Protein AF-A0A0H3ZRR8-F1 (afdb_monomer_lite)

Organism: NCBI:txid723172

Structure (mmCIF, N/CA/C/O backbone):
data_AF-A0A0H3ZRR8-F1
#
_entry.id   AF-A0A0H3ZRR8-F1
#
loop_
_atom_site.group_PDB
_atom_site.id
_atom_site.type_symbol
_atom_site.label_atom_id
_atom_site.label_alt_id
_atom_site.label_comp_id
_atom_site.label_asym_id
_atom_site.label_entity_id
_atom_site.label_seq_id
_atom_site.pdbx_PDB_ins_code
_atom_site.Cartn_x
_atom_site.Cartn_y
_atom_site.Cartn_z
_atom_site.occupancy
_atom_site.B_iso_or_equiv
_atom_site.auth_seq_id
_atom_site.auth_comp_id
_atom_site.auth_asym_id
_atom_site.auth_atom_id
_atom_site.pdbx_PDB_model_num
ATOM 1 N N . MET A 1 1 ? -0.433 -4.467 -12.794 1.00 66.88 1 MET A N 1
ATOM 2 C CA . MET A 1 1 ? 0.856 -3.855 -12.388 1.00 66.88 1 MET A CA 1
ATOM 3 C C . MET A 1 1 ? 1.785 -3.943 -13.575 1.00 66.88 1 MET A C 1
ATOM 5 O O . MET A 1 1 ? 1.956 -5.060 -14.034 1.00 66.88 1 MET A O 1
ATOM 9 N N . ASN A 1 2 ? 2.356 -2.831 -14.049 1.00 86.38 2 ASN A N 1
ATOM 10 C CA . ASN A 1 2 ? 3.192 -2.704 -15.259 1.00 86.38 2 ASN A CA 1
ATOM 11 C C . ASN A 1 2 ? 4.481 -3.580 -15.269 1.00 86.38 2 ASN A C 1
ATOM 13 O O . ASN A 1 2 ? 5.592 -3.057 -15.362 1.00 86.38 2 ASN A O 1
ATOM 17 N N . LEU A 1 3 ? 4.336 -4.897 -15.115 1.00 92.94 3 LEU A N 1
ATOM 18 C CA . LEU A 1 3 ? 5.346 -5.951 -15.040 1.00 92.94 3 LEU A CA 1
ATOM 19 C C . LEU A 1 3 ? 5.070 -6.973 -16.147 1.00 92.94 3 LEU A C 1
ATOM 21 O O . LEU A 1 3 ? 3.916 -7.233 -16.480 1.00 92.94 3 LEU A O 1
ATOM 25 N N . ASP A 1 4 ? 6.121 -7.618 -16.649 1.00 91.88 4 ASP A N 1
ATOM 26 C CA . ASP A 1 4 ? 6.020 -8.570 -17.768 1.00 91.88 4 ASP A CA 1
ATOM 27 C C . ASP A 1 4 ? 5.201 -9.829 -17.441 1.00 91.88 4 ASP A C 1
ATOM 29 O O . ASP A 1 4 ? 4.723 -10.524 -18.337 1.00 91.88 4 ASP A O 1
ATOM 33 N N . LYS A 1 5 ? 5.0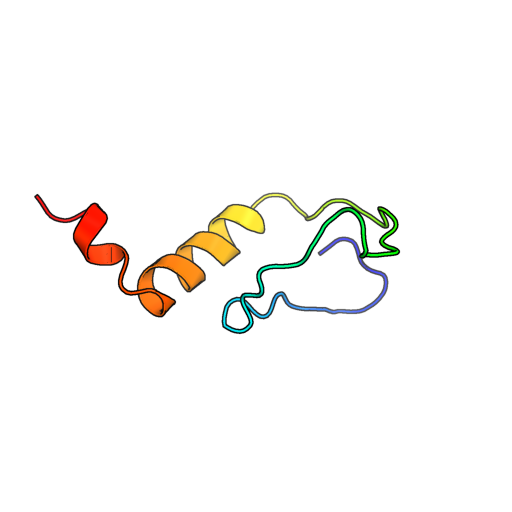60 -10.154 -16.151 1.00 94.38 5 LYS A N 1
ATOM 34 C CA . LYS A 1 5 ? 4.312 -11.319 -15.670 1.00 94.38 5 LYS A CA 1
ATOM 35 C C . LYS A 1 5 ? 3.135 -10.879 -14.802 1.00 94.38 5 LYS A C 1
ATOM 37 O O . LYS A 1 5 ? 3.315 -9.982 -13.970 1.00 94.38 5 LYS A O 1
ATOM 42 N N . PRO A 1 6 ? 1.976 -11.559 -14.901 1.00 92.25 6 PRO A N 1
ATOM 43 C CA . PRO A 1 6 ? 0.877 -11.373 -13.962 1.00 92.25 6 PRO A CA 1
ATOM 44 C C . PRO A 1 6 ? 1.383 -11.497 -12.523 1.00 92.25 6 PRO A C 1
ATOM 46 O O . PRO A 1 6 ? 1.995 -12.499 -12.158 1.00 92.25 6 PRO A O 1
ATOM 49 N N . SER A 1 7 ? 1.182 -10.445 -11.735 1.00 93.50 7 SER A N 1
ATOM 50 C CA . SER A 1 7 ? 1.760 -10.293 -10.398 1.00 93.50 7 SER A CA 1
ATOM 51 C C . SER A 1 7 ? 0.784 -9.573 -9.473 1.00 93.50 7 SER A C 1
ATOM 53 O O . SER A 1 7 ? -0.087 -8.836 -9.935 1.00 93.50 7 SER A O 1
ATOM 55 N N . VAL A 1 8 ? 0.968 -9.759 -8.165 1.00 92.06 8 VAL A N 1
ATOM 56 C CA . VAL A 1 8 ? 0.181 -9.120 -7.099 1.00 92.06 8 VAL A CA 1
ATOM 57 C C . VAL A 1 8 ? 1.104 -8.466 -6.069 1.00 92.06 8 VAL A C 1
ATOM 59 O O . VAL A 1 8 ? 2.250 -8.887 -5.905 1.00 92.06 8 VAL A O 1
ATOM 62 N N . VAL A 1 9 ? 0.606 -7.461 -5.344 1.00 94.00 9 VAL A N 1
ATOM 63 C CA . VAL A 1 9 ? 1.288 -6.914 -4.159 1.00 94.00 9 VAL A CA 1
ATOM 64 C C . VAL A 1 9 ? 0.813 -7.674 -2.927 1.00 94.00 9 VAL A C 1
ATOM 66 O O . VAL A 1 9 ? -0.383 -7.748 -2.657 1.00 94.00 9 VAL A O 1
ATOM 69 N N . ALA A 1 10 ? 1.763 -8.211 -2.164 1.00 94.19 10 ALA A N 1
ATOM 70 C CA . ALA A 1 10 ? 1.502 -8.861 -0.887 1.00 94.19 10 ALA A CA 1
ATOM 71 C C . ALA A 1 10 ? 1.460 -7.818 0.244 1.00 94.19 10 ALA A C 1
ATOM 73 O O . ALA A 1 10 ? 2.469 -7.561 0.898 1.00 94.19 10 ALA A O 1
ATOM 74 N N . SER A 1 11 ? 0.294 -7.211 0.480 1.00 93.81 11 SER A N 1
ATOM 75 C CA . SER A 1 11 ? 0.105 -6.173 1.511 1.00 93.81 11 SER A CA 1
ATOM 76 C C . SER A 1 11 ? 0.327 -6.659 2.950 1.00 93.81 11 SER A C 1
ATOM 78 O O . SER A 1 11 ? 0.521 -5.839 3.837 1.00 93.81 11 SER A O 1
ATOM 80 N N . SER A 1 12 ? 0.327 -7.973 3.193 1.00 92.31 12 SER A N 1
ATOM 81 C CA . SER A 1 12 ? 0.591 -8.577 4.506 1.00 92.31 12 SER A CA 1
ATOM 82 C C . SER A 1 12 ? 2.076 -8.677 4.871 1.00 92.31 12 SER A C 1
ATOM 84 O O . SER A 1 12 ? 2.401 -8.944 6.025 1.00 92.31 12 SER A O 1
ATOM 86 N N . LEU A 1 13 ? 2.988 -8.477 3.914 1.00 93.31 13 LEU A N 1
ATOM 87 C CA . LEU A 1 13 ? 4.434 -8.595 4.118 1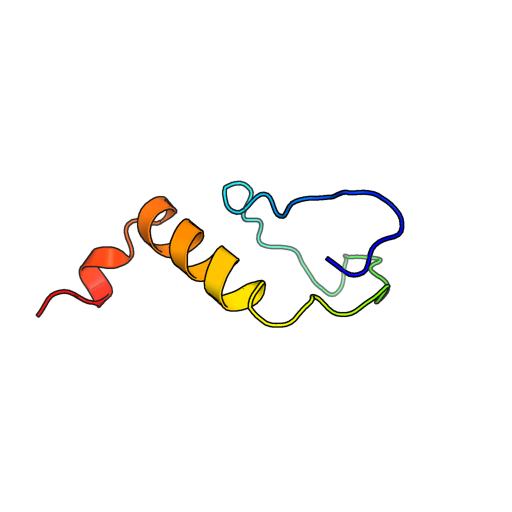.00 93.31 13 LEU A CA 1
ATOM 88 C C . LEU A 1 13 ? 5.090 -7.211 4.148 1.00 93.31 13 LEU A C 1
ATOM 90 O O . LEU A 1 13 ? 5.802 -6.815 3.225 1.00 93.31 13 LEU A O 1
ATOM 94 N N . ILE A 1 14 ? 4.839 -6.463 5.219 1.00 90.88 14 ILE A N 1
ATOM 95 C CA . ILE A 1 14 ? 5.360 -5.102 5.390 1.00 90.88 14 ILE A CA 1
ATOM 96 C C . ILE A 1 14 ? 6.727 -5.173 6.069 1.00 90.88 14 ILE A C 1
ATOM 98 O O . ILE A 1 14 ? 6.884 -5.816 7.106 1.00 90.88 14 ILE A O 1
ATOM 102 N N . GLN A 1 15 ? 7.728 -4.512 5.489 1.00 91.12 15 GLN A N 1
ATOM 103 C CA . GLN A 1 15 ? 9.098 -4.530 5.995 1.00 91.12 15 GLN A CA 1
ATOM 104 C C . GLN A 1 15 ? 9.694 -3.125 6.005 1.00 91.12 15 GLN A C 1
ATOM 106 O O . GLN A 1 15 ? 9.649 -2.408 5.004 1.00 91.12 15 GLN A O 1
ATOM 111 N N . THR A 1 16 ? 10.328 -2.765 7.118 1.00 93.25 16 THR A N 1
ATOM 112 C CA . THR A 1 16 ? 11.193 -1.585 7.190 1.00 93.25 16 THR A CA 1
ATOM 113 C C . THR A 1 16 ? 12.566 -1.958 6.645 1.00 93.25 16 THR A C 1
ATOM 115 O O . THR A 1 16 ? 13.249 -2.812 7.206 1.00 93.25 16 THR A O 1
ATOM 118 N N . LEU A 1 17 ? 12.978 -1.328 5.545 1.00 91.62 17 LEU A N 1
ATOM 119 C CA . LEU A 1 17 ? 14.251 -1.604 4.874 1.00 91.62 17 LEU A CA 1
ATOM 120 C C . LEU A 1 17 ? 15.104 -0.330 4.804 1.00 91.62 17 LEU A C 1
ATOM 122 O O . LEU A 1 17 ? 14.602 0.737 4.451 1.00 91.62 17 LEU A O 1
ATOM 126 N N . SER A 1 18 ? 16.404 -0.445 5.096 1.00 92.50 18 SER A N 1
ATOM 127 C CA . SER A 1 18 ? 17.371 0.654 4.947 1.00 92.50 18 SER A CA 1
ATOM 128 C C . SER A 1 18 ? 17.563 0.999 3.471 1.00 92.50 18 SER A C 1
ATOM 130 O O . SER A 1 18 ? 17.911 0.135 2.672 1.00 92.50 18 SER A O 1
ATOM 132 N N . TRP A 1 19 ? 17.377 2.264 3.090 1.00 87.81 19 TRP A N 1
ATOM 133 C CA . TRP A 1 19 ? 17.604 2.701 1.708 1.00 87.81 19 TRP A CA 1
ATOM 134 C C . TRP A 1 19 ? 19.091 2.728 1.325 1.00 87.81 19 TRP A C 1
ATOM 136 O O . TRP A 1 19 ? 19.403 2.604 0.146 1.00 87.81 19 TRP A O 1
ATOM 146 N N . LYS A 1 20 ? 19.993 2.885 2.307 1.00 88.25 20 LYS A N 1
ATOM 147 C CA . LYS A 1 20 ? 21.447 2.942 2.085 1.00 88.25 20 LYS A CA 1
ATOM 148 C C . LYS A 1 20 ? 22.022 1.569 1.762 1.00 88.25 20 LYS A C 1
ATOM 150 O O . LYS A 1 20 ? 22.866 1.452 0.884 1.00 88.25 20 LYS A O 1
ATOM 155 N N . ASP A 1 21 ? 21.532 0.547 2.459 1.00 92.06 21 ASP A N 1
ATOM 156 C CA . ASP A 1 21 ? 22.038 -0.826 2.343 1.00 92.06 21 ASP A CA 1
ATOM 157 C C . ASP A 1 21 ? 21.289 -1.626 1.263 1.00 92.06 21 ASP A C 1
ATOM 159 O O . ASP A 1 21 ? 21.725 -2.695 0.834 1.00 92.06 21 ASP A O 1
ATOM 163 N N . ARG A 1 22 ? 20.142 -1.113 0.798 1.00 86.62 22 ARG A N 1
ATOM 164 C CA . ARG A 1 22 ? 19.320 -1.757 -0.226 1.00 86.62 22 ARG A CA 1
ATOM 165 C C . ARG A 1 22 ? 19.833 -1.412 -1.623 1.00 86.62 22 ARG A C 1
ATOM 167 O O . ARG A 1 22 ? 19.580 -0.328 -2.138 1.00 86.62 22 ARG A O 1
ATOM 174 N N . ASN A 1 23 ? 20.433 -2.393 -2.293 1.00 87.56 23 ASN A N 1
ATOM 175 C CA . ASN A 1 23 ? 20.813 -2.330 -3.712 1.00 87.56 23 ASN A CA 1
ATOM 176 C C . ASN A 1 23 ? 19.589 -2.380 -4.656 1.00 87.56 23 ASN A C 1
ATOM 178 O O . ASN A 1 23 ? 19.448 -3.294 -5.467 1.00 87.56 23 ASN A O 1
ATOM 182 N N . ALA A 1 24 ? 18.657 -1.431 -4.537 1.00 90.38 24 ALA A N 1
ATOM 183 C CA . ALA A 1 24 ? 17.449 -1.388 -5.358 1.00 90.38 24 ALA A CA 1
ATOM 184 C C . ALA A 1 24 ? 17.584 -0.473 -6.577 1.00 90.38 24 ALA A C 1
ATOM 186 O O . ALA A 1 24 ? 18.138 0.620 -6.509 1.00 90.38 24 ALA A O 1
ATOM 187 N N . LYS A 1 25 ? 16.966 -0.897 -7.682 1.00 91.56 25 LYS A N 1
ATOM 188 C CA . LYS A 1 25 ? 16.826 -0.129 -8.921 1.00 91.56 25 LYS A CA 1
ATOM 189 C C . LYS A 1 25 ? 15.345 0.116 -9.205 1.00 91.56 25 LYS A C 1
ATOM 191 O O . LYS A 1 25 ? 14.524 -0.779 -9.017 1.00 91.56 25 LYS A O 1
ATOM 196 N N . LYS A 1 26 ? 14.992 1.311 -9.686 1.00 92.56 26 LYS A N 1
ATOM 197 C CA . LYS A 1 26 ? 13.639 1.582 -10.195 1.00 92.56 26 LYS A CA 1
ATOM 198 C C . LYS A 1 26 ? 13.420 0.794 -11.492 1.00 92.56 26 LYS A C 1
ATOM 200 O O . LYS A 1 26 ? 14.192 0.962 -12.432 1.00 92.56 26 LYS A O 1
ATOM 205 N N . ILE A 1 27 ? 12.381 -0.039 -11.533 1.00 94.44 27 ILE A N 1
ATOM 206 C CA . ILE A 1 27 ? 12.061 -0.883 -12.699 1.00 94.44 27 ILE A CA 1
ATOM 207 C C . ILE A 1 27 ? 10.824 -0.411 -13.469 1.00 94.44 27 ILE A C 1
ATOM 209 O O . ILE A 1 27 ? 10.802 -0.501 -14.688 1.00 94.44 27 ILE A O 1
ATOM 213 N N . THR A 1 28 ? 9.810 0.115 -12.781 1.00 94.88 28 THR A N 1
ATOM 214 C CA . THR A 1 28 ? 8.550 0.576 -13.380 1.00 94.88 28 THR A CA 1
ATOM 215 C C . THR A 1 28 ? 7.791 1.462 -12.384 1.00 94.88 28 THR A C 1
ATOM 217 O O . THR A 1 28 ? 8.270 1.697 -11.269 1.00 94.88 28 THR A O 1
ATOM 220 N N . THR A 1 29 ? 6.617 1.947 -12.779 1.00 94.81 29 THR A N 1
ATOM 221 C CA . THR A 1 29 ? 5.641 2.618 -11.910 1.00 94.81 29 THR A CA 1
ATOM 222 C C . THR A 1 29 ? 4.394 1.741 -11.819 1.00 94.81 29 THR A C 1
ATOM 224 O O . THR A 1 29 ? 4.031 1.089 -12.797 1.00 94.81 29 THR A O 1
ATOM 227 N N . ALA A 1 30 ? 3.740 1.693 -10.658 1.00 93.88 30 ALA A N 1
ATOM 228 C CA . ALA A 1 30 ? 2.475 0.976 -10.516 1.00 93.88 30 ALA A CA 1
ATOM 229 C C . ALA A 1 30 ? 1.378 1.583 -11.415 1.00 93.88 30 ALA A C 1
ATOM 231 O O . ALA A 1 30 ? 1.471 2.736 -11.831 1.00 93.88 30 ALA A O 1
ATOM 232 N N . GLU A 1 31 ? 0.355 0.793 -11.732 1.00 93.94 31 GLU A N 1
ATOM 233 C CA . GLU A 1 31 ? -0.836 1.291 -12.430 1.00 93.94 31 GLU A CA 1
ATOM 234 C C . GLU A 1 31 ? -1.656 2.206 -11.512 1.00 93.94 31 GLU A C 1
ATOM 236 O O . GLU A 1 31 ? -1.554 2.124 -10.284 1.00 93.94 31 GLU A O 1
ATOM 241 N N . ASN A 1 32 ? -2.491 3.058 -12.109 1.00 94.25 32 ASN A N 1
ATOM 242 C CA . ASN A 1 32 ? -3.438 3.886 -11.363 1.00 94.25 32 ASN A CA 1
ATOM 243 C C . ASN A 1 32 ? -4.368 3.000 -10.519 1.00 94.25 32 ASN A C 1
ATOM 245 O O . ASN A 1 32 ? -4.774 1.931 -10.972 1.00 94.25 32 ASN A O 1
ATOM 249 N N . GLY A 1 33 ? -4.703 3.432 -9.302 1.00 94.50 33 GLY A N 1
ATOM 250 C CA . GLY A 1 33 ? -5.568 2.674 -8.394 1.00 94.50 33 GLY A CA 1
ATOM 251 C C . GLY A 1 33 ? -4.832 1.659 -7.515 1.00 94.50 33 GLY A C 1
ATOM 252 O O . GLY A 1 33 ? -5.322 1.314 -6.447 1.00 94.50 33 GLY A O 1
ATOM 253 N N . VAL A 1 34 ? -3.640 1.186 -7.914 1.00 94.75 34 VAL A N 1
ATOM 254 C CA . VAL A 1 34 ? -2.912 0.136 -7.172 1.00 94.75 34 VAL A CA 1
ATOM 255 C C . VAL A 1 34 ? -2.547 0.583 -5.756 1.00 94.75 34 VAL A C 1
ATOM 257 O O . VAL A 1 34 ? -2.554 -0.232 -4.837 1.00 94.75 34 VAL A O 1
ATOM 260 N N . MET A 1 35 ? -2.214 1.862 -5.569 1.00 94.94 35 MET A N 1
ATOM 261 C CA . MET A 1 35 ? -1.863 2.384 -4.249 1.00 94.94 35 MET A CA 1
ATOM 262 C C . MET A 1 35 ? -3.083 2.412 -3.322 1.00 94.94 35 MET A C 1
ATOM 264 O O . MET A 1 35 ? -2.976 1.938 -2.191 1.00 94.94 35 MET A O 1
ATOM 268 N N . GLU A 1 36 ? -4.234 2.906 -3.793 1.00 96.19 36 GLU A N 1
ATOM 269 C CA . GLU A 1 36 ? -5.487 2.876 -3.028 1.00 96.19 36 GLU A CA 1
ATOM 270 C C . GLU A 1 36 ? -5.850 1.443 -2.621 1.00 96.19 36 GLU A C 1
ATOM 272 O O . GLU A 1 36 ? -6.128 1.163 -1.457 1.00 96.19 36 GLU A O 1
ATOM 277 N N . ASP A 1 37 ? -5.738 0.517 -3.567 1.00 95.19 37 ASP A N 1
ATOM 278 C CA . ASP A 1 37 ? -5.968 -0.912 -3.388 1.00 95.19 37 ASP A CA 1
ATOM 279 C C . ASP A 1 37 ? -5.096 -1.535 -2.286 1.00 95.19 37 ASP A C 1
ATOM 281 O O . ASP A 1 37 ? -5.534 -2.410 -1.533 1.00 95.19 37 ASP A O 1
ATOM 285 N N . VAL A 1 38 ? -3.826 -1.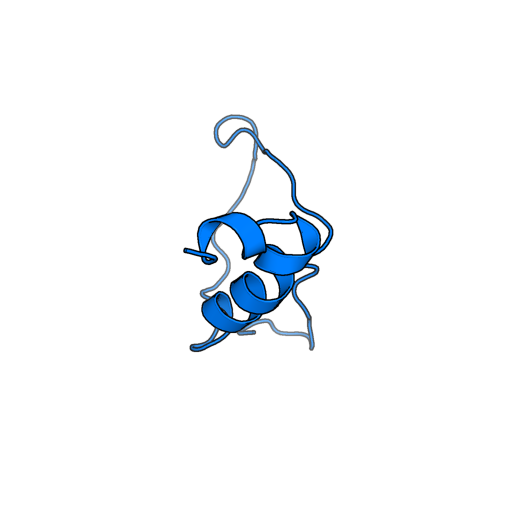133 -2.206 1.00 95.69 38 VAL A N 1
ATOM 286 C CA . VAL A 1 38 ? -2.904 -1.598 -1.164 1.00 95.69 38 VAL A CA 1
ATOM 287 C C . VAL A 1 38 ? -3.285 -1.002 0.185 1.00 95.69 38 VAL A C 1
ATOM 289 O O . VAL A 1 38 ? -3.324 -1.740 1.166 1.00 95.69 38 VAL A O 1
ATOM 292 N N . LEU A 1 39 ? -3.603 0.293 0.245 1.00 95.06 39 LEU A N 1
ATOM 293 C CA . LEU A 1 39 ? -3.983 0.975 1.484 1.00 95.06 39 LEU A CA 1
ATOM 294 C C . LEU A 1 39 ? -5.271 0.403 2.087 1.00 95.06 39 LEU A C 1
ATOM 296 O O . LEU A 1 39 ? -5.298 0.121 3.283 1.00 95.06 39 LEU A O 1
ATOM 300 N N . LEU A 1 40 ? -6.291 0.139 1.264 1.00 94.94 40 LEU A N 1
ATOM 301 C CA . LEU A 1 40 ? -7.548 -0.481 1.700 1.00 94.94 40 LEU A CA 1
ATOM 302 C C . LEU A 1 40 ? -7.342 -1.869 2.317 1.00 94.94 40 LEU A C 1
ATOM 304 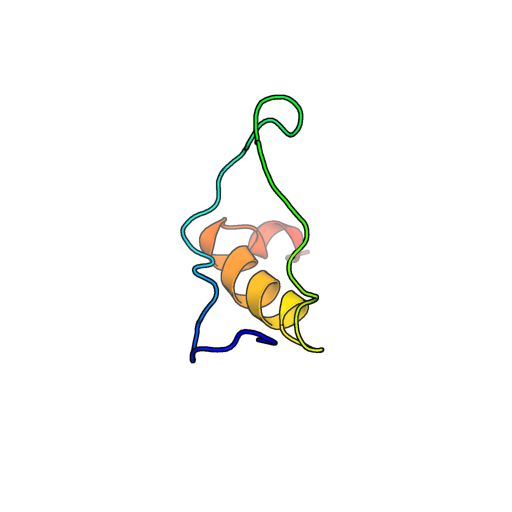O O . LEU A 1 40 ? -8.064 -2.250 3.233 1.00 94.94 40 LEU A O 1
ATOM 308 N N . ARG A 1 41 ? -6.348 -2.628 1.839 1.00 94.38 41 ARG A N 1
ATOM 309 C CA . ARG A 1 41 ? -5.967 -3.919 2.435 1.00 94.38 41 ARG A CA 1
ATOM 310 C C . ARG A 1 41 ? -5.065 -3.746 3.655 1.00 94.38 41 ARG A C 1
ATOM 312 O O . ARG A 1 41 ? -5.096 -4.583 4.545 1.00 94.38 41 ARG A O 1
ATOM 319 N N . LEU A 1 42 ? -4.236 -2.704 3.679 1.00 94.88 42 LEU A N 1
ATOM 320 C CA . LEU A 1 42 ? -3.239 -2.464 4.718 1.00 94.88 42 LEU A CA 1
ATOM 321 C C . LEU A 1 42 ? -3.865 -1.984 6.027 1.00 94.88 42 LEU A C 1
ATOM 323 O O . LEU A 1 42 ? -3.506 -2.510 7.074 1.00 94.88 42 LEU A O 1
ATOM 327 N N . ILE A 1 43 ? -4.781 -1.014 5.960 1.00 94.44 43 ILE A N 1
ATOM 328 C CA . ILE A 1 43 ? -5.447 -0.414 7.127 1.00 94.44 43 ILE A CA 1
ATOM 329 C C . ILE A 1 43 ? -5.978 -1.488 8.093 1.00 94.44 43 ILE A C 1
ATOM 331 O O . ILE A 1 43 ? -5.556 -1.465 9.252 1.00 94.44 43 ILE A O 1
ATOM 335 N N . PRO A 1 44 ? -6.781 -2.473 7.640 1.00 93.44 44 PRO A N 1
ATOM 336 C CA . PRO A 1 44 ? -7.287 -3.502 8.538 1.00 93.44 44 PRO A CA 1
ATOM 337 C C . PRO A 1 44 ? -6.241 -4.489 9.045 1.00 93.44 44 PRO A C 1
ATOM 339 O O . PRO A 1 44 ? -6.356 -5.024 10.144 1.00 93.44 44 PRO A O 1
ATOM 342 N N . LEU A 1 45 ? -5.170 -4.722 8.282 1.00 92.88 45 LEU A N 1
ATOM 343 C CA . LEU A 1 45 ? -4.093 -5.616 8.713 1.00 92.88 45 LEU A CA 1
ATOM 344 C C . LEU A 1 45 ? -3.281 -5.045 9.879 1.00 92.88 45 LEU A C 1
ATOM 346 O O . LEU A 1 45 ? -2.679 -5.812 10.628 1.00 92.88 45 LEU A O 1
ATOM 350 N N . ILE A 1 46 ? -3.243 -3.720 10.021 1.00 92.75 46 ILE A N 1
ATOM 351 C CA . ILE A 1 46 ? -2.486 -3.036 11.074 1.00 92.75 46 ILE A CA 1
ATOM 352 C C . ILE A 1 46 ? -3.376 -2.501 12.207 1.00 92.75 46 ILE A C 1
ATOM 354 O O . ILE A 1 46 ? -2.852 -1.867 13.120 1.00 92.75 46 ILE A O 1
ATOM 358 N N . GLY A 1 47 ? -4.693 -2.735 12.161 1.00 91.88 47 GLY A N 1
ATOM 359 C CA . GLY A 1 47 ? -5.644 -2.216 13.152 1.00 91.88 47 GLY A CA 1
ATOM 360 C C . GLY A 1 47 ? -5.815 -0.691 13.107 1.00 91.88 47 GLY A C 1
ATOM 361 O O . GLY A 1 47 ? -6.143 -0.068 14.121 1.00 91.88 47 GLY A O 1
ATOM 362 N N . ALA A 1 48 ? -5.523 -0.066 11.962 1.00 93.38 48 ALA A N 1
ATOM 363 C CA . ALA A 1 48 ? -5.571 1.386 11.808 1.00 93.38 48 ALA A CA 1
ATOM 364 C C . ALA A 1 48 ? -6.990 1.929 11.593 1.00 93.38 48 ALA A C 1
ATOM 366 O O . ALA A 1 48 ? -7.141 3.141 11.481 1.00 93.38 48 ALA A O 1
ATOM 367 N N . GLU A 1 49 ? -8.025 1.087 11.556 1.00 91.31 49 GLU A N 1
ATOM 368 C CA . GLU A 1 49 ? -9.426 1.524 11.486 1.00 91.31 49 GLU A CA 1
ATOM 369 C C . GLU A 1 49 ? -9.772 2.493 12.618 1.00 91.31 49 GLU A C 1
ATOM 371 O O . GLU A 1 49 ? -10.432 3.497 12.378 1.00 91.31 49 GLU A O 1
ATOM 376 N N . SER A 1 50 ? -9.224 2.248 13.812 1.00 89.19 50 SER A N 1
ATOM 377 C CA . SER A 1 50 ? -9.382 3.103 14.997 1.00 89.19 50 SER A CA 1
ATOM 378 C C . SER A 1 50 ? -8.910 4.550 14.809 1.00 89.19 50 SER A C 1
ATOM 380 O O . SER A 1 50 ? -9.315 5.425 15.563 1.00 89.19 50 SER A O 1
ATOM 382 N N . LEU A 1 51 ? -8.070 4.834 13.806 1.00 87.69 51 LEU A N 1
ATOM 383 C CA . LEU A 1 51 ? -7.646 6.201 13.473 1.00 87.69 51 LEU A CA 1
ATOM 384 C C . LEU A 1 51 ? -8.707 6.976 12.675 1.00 87.69 51 LEU A C 1
ATOM 386 O O . LEU A 1 51 ? -8.539 8.172 12.444 1.00 87.69 51 LEU A O 1
ATOM 390 N N . PHE A 1 52 ? -9.756 6.289 12.220 1.00 86.19 52 PHE A N 1
ATOM 391 C CA . PHE A 1 52 ? -10.848 6.830 11.413 1.00 86.19 52 PHE A CA 1
ATOM 392 C C . PHE A 1 52 ? -12.208 6.766 12.131 1.00 86.19 52 PHE 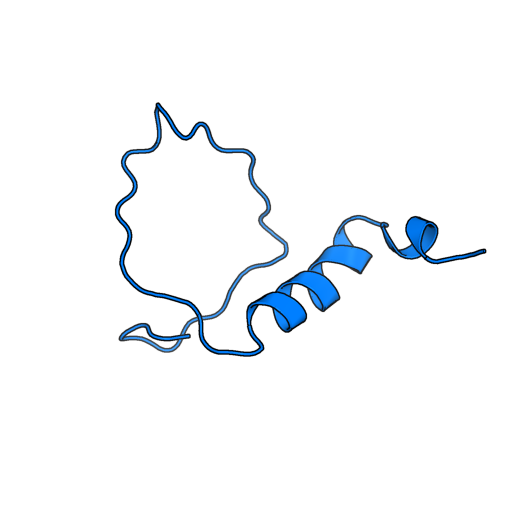A C 1
ATOM 394 O O . PHE A 1 52 ? -13.209 7.191 11.556 1.00 86.19 52 PHE A O 1
ATOM 401 N N . GLU A 1 53 ? -12.252 6.238 13.357 1.00 80.19 53 GLU A N 1
ATOM 402 C CA . GLU A 1 53 ? -13.416 6.286 14.248 1.00 80.19 53 GLU A CA 1
ATOM 403 C C . GLU A 1 53 ? -13.373 7.601 15.060 1.00 80.19 53 GLU A C 1
ATOM 405 O O . GLU A 1 53 ? -12.306 7.983 15.541 1.00 80.19 53 GLU A O 1
ATOM 410 N N . GLU A 1 54 ? -14.500 8.322 15.161 1.00 61.28 54 GLU A N 1
ATOM 411 C CA . GLU A 1 54 ? -14.645 9.538 15.996 1.00 61.28 54 GLU A CA 1
ATOM 412 C C . GLU A 1 54 ? -14.775 9.218 17.492 1.00 61.28 54 GLU A C 1
ATOM 414 O O . GLU A 1 54 ? -15.580 8.322 17.844 1.00 61.28 54 GLU A O 1
#

Foldseek 3Di:
DPDPDDDDDDLLDDDDDDPVPDPDDDDDDDDPP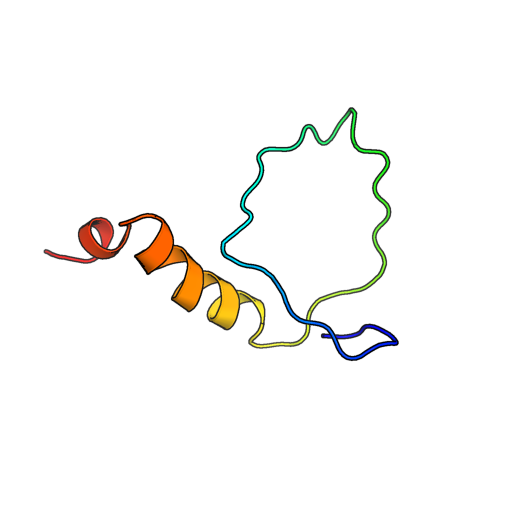NVVVSVVVNCVSVVVVVVVDD

Secondary structure (DSSP, 8-state):
--SSS-----TT------TTT--------PPTTHHHHHHHHHHHHTTGGGGS--

Sequence (54 aa):
MNLDKPSVVASSLIQTLSWKDRNAKKITTAENGVMEDVLLRLIPLIGAESLFEE

pLDDT: mean 91.21, std 6.12, range [61.28, 96.19]

Radius of gyration: 14.17 Å; chains: 1; bounding box: 37×21×34 Å